Protein AF-A0A453FMW3-F1 (afdb_monomer_lite)

Secondary structure (DSSP, 8-state):
--TT-GGGTHHHHHHHHH-TT-EEEEEE-TTSSEE-S-TTSSEEEEEEHHHHHHHHHHHHHHHHHHHHGGG-------------SSSHHHHGGGGEEEEEEEEEESS-GGG-TTGGGGGG-PPPGGGTTPPPSEEEEEEESS--EEPP---SS-------SS----

Foldseek 3Di:
DACLAPVPCNLVVLCVLLDQQQWWFKWFAPVLAEAEQPPVPTDTDTDGPNLLSVLLVVLVVVVVVVVVVVPDDDDDDDDDDDDDDDDPSNVRSSRIWFWFQFLDAPVDRPRNSNVSCVVSDDDDPVCPPPDDRTDGDTDDSDNHHYDDDDDPDDDDDDDPYDDDDD

Structure (mmCIF, N/CA/C/O backbone):
data_AF-A0A453FMW3-F1
#
_entry.id   AF-A0A453FMW3-F1
#
loop_
_atom_site.group_PDB
_atom_site.id
_atom_site.type_symbol
_atom_site.label_atom_id
_atom_site.label_alt_id
_atom_site.label_comp_id
_atom_site.label_asym_id
_atom_site.label_entity_id
_atom_site.label_seq_id
_atom_site.pdbx_PDB_ins_code
_atom_site.Cartn_x
_atom_site.Cartn_y
_atom_site.Cartn_z
_atom_site.occupancy
_atom_site.B_iso_or_equiv
_atom_site.auth_seq_id
_atom_site.auth_comp_id
_atom_site.auth_asym_id
_atom_site.auth_atom_id
_atom_site.pdbx_PDB_model_num
ATOM 1 N N . SER A 1 1 ? -12.780 -2.821 -13.801 1.00 56.19 1 SER A N 1
ATOM 2 C CA . SER A 1 1 ? -11.489 -3.071 -13.143 1.00 56.19 1 SER A CA 1
ATOM 3 C C . SER A 1 1 ? -11.364 -2.178 -11.913 1.00 56.19 1 SER A C 1
ATOM 5 O O . SER A 1 1 ? -12.064 -1.168 -11.863 1.00 56.19 1 SER A O 1
ATOM 7 N N . SER A 1 2 ? -10.573 -2.566 -10.906 1.00 79.19 2 SER A N 1
ATOM 8 C CA . SER A 1 2 ? -10.284 -1.718 -9.736 1.00 79.19 2 SER A CA 1
ATOM 9 C C . SER A 1 2 ? -9.474 -0.492 -10.166 1.00 79.19 2 SER A C 1
ATOM 11 O O . SER A 1 2 ? -8.677 -0.586 -11.095 1.00 79.19 2 SER A O 1
ATOM 13 N N . ARG A 1 3 ? -9.625 0.644 -9.471 1.00 92.31 3 ARG A N 1
ATOM 14 C CA . ARG A 1 3 ? -8.786 1.839 -9.698 1.00 92.31 3 ARG A CA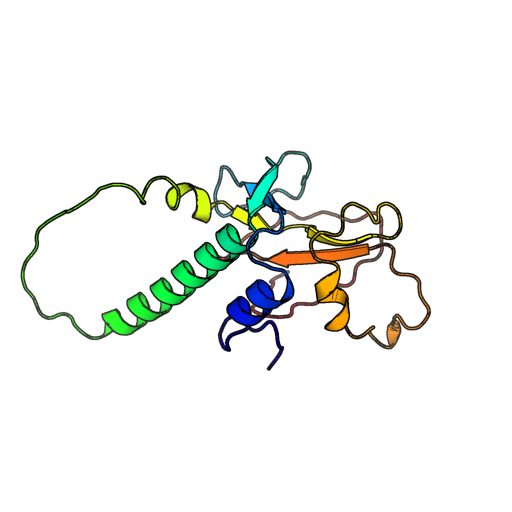 1
ATOM 15 C C . ARG A 1 3 ? -7.303 1.577 -9.436 1.00 92.31 3 ARG A C 1
ATOM 17 O O . ARG A 1 3 ? -6.462 2.316 -9.920 1.00 92.31 3 ARG A O 1
ATOM 24 N N . TRP A 1 4 ? -6.991 0.544 -8.657 1.00 95.31 4 TRP A N 1
ATOM 25 C CA . TRP A 1 4 ? -5.626 0.204 -8.255 1.00 95.31 4 TRP A CA 1
ATOM 26 C C . TRP A 1 4 ? -5.033 -0.942 -9.090 1.00 95.31 4 TRP A C 1
ATOM 28 O O . TRP A 1 4 ? -4.044 -1.543 -8.684 1.00 95.31 4 TRP A O 1
ATOM 38 N N . ASP A 1 5 ? -5.645 -1.292 -10.226 1.00 93.94 5 ASP A N 1
ATOM 39 C CA . ASP A 1 5 ? -5.158 -2.359 -11.103 1.00 93.94 5 ASP A CA 1
ATOM 40 C C . ASP A 1 5 ? -3.852 -1.954 -11.819 1.00 93.94 5 ASP A C 1
ATOM 42 O O . ASP A 1 5 ? -3.885 -1.063 -12.675 1.00 93.94 5 ASP A O 1
ATOM 46 N N . PRO A 1 6 ? -2.709 -2.610 -11.535 1.00 92.81 6 PRO A N 1
ATOM 47 C CA . PRO A 1 6 ? -1.423 -2.241 -12.119 1.00 92.81 6 PRO A CA 1
ATOM 48 C C . PRO A 1 6 ? -1.372 -2.341 -13.647 1.00 92.81 6 PRO A C 1
ATOM 50 O O . PRO A 1 6 ? -0.587 -1.625 -14.263 1.00 92.81 6 PRO A O 1
ATOM 53 N N . LEU A 1 7 ? -2.197 -3.197 -14.263 1.00 90.50 7 LEU A N 1
ATOM 54 C CA . LEU A 1 7 ? -2.227 -3.388 -15.719 1.00 90.50 7 LEU A CA 1
ATOM 55 C C . LEU A 1 7 ? -3.054 -2.321 -16.447 1.00 90.50 7 LEU A C 1
ATOM 57 O O . LEU A 1 7 ? -2.940 -2.176 -17.660 1.00 90.50 7 LEU A O 1
ATOM 61 N N . HIS A 1 8 ? -3.877 -1.566 -15.718 1.00 92.56 8 HIS A N 1
ATOM 62 C CA . HIS A 1 8 ? -4.811 -0.591 -16.281 1.00 92.56 8 HIS A CA 1
ATOM 63 C C . HIS A 1 8 ? -4.638 0.791 -15.634 1.00 92.56 8 HIS A C 1
ATOM 65 O O . HIS A 1 8 ? -5.609 1.417 -15.213 1.00 92.56 8 HIS A O 1
ATOM 71 N N . GLY A 1 9 ? -3.390 1.259 -15.534 1.00 94.44 9 GLY A N 1
ATOM 72 C CA . GLY A 1 9 ? -3.056 2.603 -15.038 1.00 94.44 9 GLY A CA 1
ATOM 73 C C . GLY A 1 9 ? -3.153 2.778 -13.518 1.00 94.44 9 GLY A C 1
ATOM 74 O O . GLY A 1 9 ? -3.001 3.887 -13.014 1.00 94.44 9 GLY A O 1
ATOM 75 N N . GLY A 1 10 ? -3.372 1.706 -12.753 1.00 96.69 10 GLY A N 1
ATOM 76 C CA . GLY A 1 10 ? -3.523 1.790 -11.300 1.00 96.69 10 GLY A CA 1
ATOM 77 C C . GLY A 1 10 ? -2.267 2.259 -10.569 1.00 96.69 10 GLY A C 1
ATOM 78 O O . GLY A 1 10 ? -2.383 2.917 -9.540 1.00 96.69 10 GLY A O 1
ATOM 79 N N . LEU A 1 11 ? -1.069 1.989 -11.105 1.00 96.56 11 LEU A N 1
ATOM 80 C CA . LEU A 1 11 ? 0.179 2.516 -10.534 1.00 96.56 11 LEU A CA 1
ATOM 81 C C . LEU A 1 11 ? 0.294 4.036 -10.698 1.00 96.56 11 LEU A C 1
ATOM 83 O O . LEU A 1 11 ? 0.782 4.706 -9.792 1.00 96.56 11 LEU A O 1
ATOM 87 N N . ASP A 1 12 ? -0.154 4.577 -11.834 1.00 97.31 12 ASP A N 1
ATOM 88 C CA . ASP A 1 12 ? -0.209 6.024 -12.064 1.00 97.31 12 ASP A CA 1
ATOM 89 C C . ASP A 1 12 ? -1.222 6.677 -11.132 1.00 97.31 12 ASP A C 1
ATOM 91 O O . ASP A 1 12 ? -0.887 7.631 -10.436 1.00 97.31 12 ASP A O 1
ATOM 95 N N . TYR A 1 13 ? -2.421 6.095 -11.047 1.00 97.88 13 TYR A N 1
ATOM 96 C CA . TYR A 1 13 ? -3.473 6.567 -10.155 1.00 97.88 13 TYR A CA 1
ATOM 97 C C . TYR A 1 13 ? -3.017 6.602 -8.690 1.00 97.88 13 TYR A C 1
ATOM 99 O O . TYR A 1 13 ? -3.197 7.611 -8.013 1.00 97.88 13 TYR A O 1
ATOM 107 N N . LEU A 1 14 ? -2.401 5.521 -8.194 1.00 97.56 14 LEU A N 1
ATOM 108 C CA . LEU A 1 14 ? -1.885 5.468 -6.824 1.00 97.56 14 LEU A CA 1
ATOM 109 C C . LEU A 1 14 ? -0.821 6.545 -6.589 1.00 97.56 14 LEU A C 1
ATOM 111 O O . LEU A 1 14 ? -0.877 7.238 -5.574 1.00 97.56 14 LEU A O 1
ATOM 115 N N . LEU A 1 15 ? 0.127 6.700 -7.518 1.00 97.69 15 LEU A N 1
ATOM 116 C CA . LEU A 1 15 ? 1.195 7.694 -7.415 1.00 97.69 15 LEU A CA 1
ATOM 117 C C . LEU A 1 15 ? 0.654 9.130 -7.416 1.00 97.69 15 LEU A C 1
ATOM 119 O O . LEU A 1 15 ? 1.098 9.939 -6.605 1.00 97.69 15 LEU A O 1
ATOM 123 N N . GLU A 1 16 ? -0.310 9.439 -8.284 1.00 97.81 16 GLU A N 1
ATOM 124 C CA . GLU A 1 16 ? -0.961 10.751 -8.352 1.00 97.81 16 GLU A CA 1
ATOM 125 C C . GLU A 1 16 ? -1.772 11.042 -7.085 1.00 97.81 16 GLU A C 1
ATOM 127 O O . GLU A 1 16 ? -1.671 12.128 -6.515 1.00 97.81 16 GLU A O 1
ATOM 132 N N . LYS A 1 17 ? -2.550 10.060 -6.614 1.00 97.50 17 LYS A N 1
ATOM 133 C CA . LYS A 1 17 ? -3.439 10.214 -5.457 1.00 97.50 17 LYS A CA 1
ATOM 134 C C . LYS A 1 17 ? -2.666 10.394 -4.151 1.00 97.50 17 LYS A C 1
ATOM 136 O O . LYS A 1 17 ? -3.088 11.186 -3.314 1.00 97.50 17 LYS A O 1
ATOM 141 N N . VAL A 1 18 ? -1.571 9.652 -3.969 1.00 97.38 18 VAL A N 1
ATOM 142 C CA . VAL A 1 18 ? -0.715 9.726 -2.771 1.00 97.38 18 VAL A CA 1
ATOM 143 C C . VAL A 1 18 ? 0.243 10.911 -2.846 1.00 97.38 18 VAL A C 1
ATOM 145 O O . VAL A 1 18 ? 0.421 11.615 -1.858 1.00 97.38 18 VAL A O 1
ATOM 148 N N . GLY A 1 19 ? 0.830 11.156 -4.013 1.00 97.94 19 GLY A N 1
ATOM 149 C CA . GLY A 1 19 ? 1.894 12.132 -4.210 1.00 97.94 19 GLY A CA 1
ATOM 150 C C . GLY A 1 19 ? 3.286 11.477 -4.226 1.00 97.94 19 GLY A C 1
ATOM 151 O O . GLY A 1 19 ? 3.549 10.537 -3.470 1.00 97.94 19 GLY A O 1
ATOM 152 N N . PRO A 1 20 ? 4.206 11.959 -5.083 1.00 96.88 20 PRO A N 1
ATOM 153 C CA . PRO A 1 20 ? 5.491 11.301 -5.330 1.00 96.88 20 PRO A CA 1
ATOM 154 C C . PRO A 1 20 ? 6.468 11.361 -4.150 1.00 96.88 20 PRO A C 1
ATOM 156 O O . PRO A 1 20 ? 7.250 10.423 -3.965 1.00 96.88 20 PRO A O 1
ATOM 159 N N . ASP A 1 21 ? 6.409 12.434 -3.362 1.00 96.94 21 ASP A N 1
ATOM 160 C CA . ASP A 1 21 ? 7.363 12.731 -2.285 1.00 96.94 21 ASP A CA 1
ATOM 161 C C . ASP A 1 21 ? 6.914 12.206 -0.915 1.00 96.94 21 ASP A C 1
ATOM 163 O O . ASP A 1 21 ? 7.634 12.348 0.074 1.00 96.94 21 ASP A O 1
ATOM 167 N N . VAL A 1 22 ? 5.727 11.594 -0.831 1.00 96.69 22 VAL A N 1
ATOM 168 C CA . VAL A 1 22 ? 5.240 11.004 0.419 1.00 96.69 22 VAL A CA 1
ATOM 169 C C . VAL A 1 22 ? 6.189 9.894 0.851 1.00 96.69 22 VAL A C 1
ATOM 171 O O . VAL A 1 22 ? 6.391 8.917 0.131 1.00 96.69 22 VAL A O 1
ATOM 174 N N . ALA A 1 23 ? 6.763 10.040 2.042 1.00 95.62 23 ALA A N 1
ATOM 175 C CA . ALA A 1 23 ? 7.626 9.028 2.623 1.00 95.62 23 ALA A CA 1
ATOM 176 C C . ALA A 1 23 ? 6.806 7.801 3.051 1.00 95.62 23 ALA A C 1
ATOM 178 O O . ALA A 1 23 ? 5.795 7.910 3.755 1.00 95.62 23 ALA A O 1
ATOM 179 N N . VAL A 1 24 ? 7.261 6.621 2.643 1.00 94.50 24 VAL A N 1
ATOM 180 C CA . VAL A 1 24 ? 6.717 5.331 3.065 1.00 94.50 24 VAL A CA 1
ATOM 181 C C . VAL A 1 24 ? 7.826 4.453 3.624 1.00 94.50 24 VAL A C 1
ATOM 183 O O . VAL A 1 24 ? 8.949 4.439 3.127 1.00 94.50 24 VAL A O 1
ATOM 186 N N . GLU A 1 25 ? 7.487 3.687 4.656 1.00 92.12 25 GLU A N 1
ATOM 187 C CA . GLU A 1 25 ? 8.389 2.707 5.251 1.00 92.12 25 GLU A CA 1
ATOM 188 C C . GLU A 1 25 ? 8.329 1.417 4.430 1.00 92.12 25 GLU A C 1
ATOM 190 O O . GLU A 1 25 ? 7.401 0.614 4.579 1.00 92.12 25 GLU A O 1
ATOM 195 N N . ALA A 1 26 ? 9.301 1.236 3.540 1.00 90.88 26 ALA A N 1
ATOM 196 C CA . ALA A 1 26 ? 9.467 0.003 2.790 1.00 90.88 26 ALA A CA 1
ATOM 197 C C . ALA A 1 26 ? 10.302 -0.998 3.590 1.00 90.88 26 ALA A C 1
ATOM 199 O O . ALA A 1 26 ? 11.201 -0.637 4.349 1.00 90.88 26 ALA A O 1
ATOM 200 N N . MET A 1 27 ? 10.002 -2.275 3.409 1.00 88.38 27 MET A N 1
ATOM 201 C CA . MET A 1 27 ? 10.747 -3.369 4.012 1.00 88.38 27 MET A CA 1
ATOM 202 C C . MET A 1 27 ? 11.823 -3.831 3.033 1.00 88.38 27 MET A C 1
ATOM 204 O O . MET A 1 27 ? 11.501 -4.133 1.882 1.00 88.38 27 MET A O 1
ATOM 208 N N . MET A 1 28 ? 13.069 -3.935 3.489 1.00 84.06 28 MET A N 1
ATOM 209 C CA . MET A 1 28 ? 14.172 -4.488 2.704 1.00 84.06 28 MET A CA 1
ATOM 210 C C . MET A 1 28 ? 14.395 -5.961 3.071 1.00 84.06 28 MET A C 1
ATOM 212 O O . MET A 1 28 ? 14.523 -6.312 4.246 1.00 84.06 28 MET A O 1
ATOM 216 N N . SER A 1 29 ? 14.403 -6.846 2.070 1.00 74.69 29 SER A N 1
ATOM 217 C CA . SER A 1 29 ? 14.696 -8.273 2.248 1.00 74.69 29 SER A CA 1
ATOM 218 C C . SER A 1 29 ? 16.118 -8.608 1.816 1.00 74.69 29 SER A C 1
ATOM 220 O O . SER A 1 29 ? 16.421 -8.625 0.628 1.00 74.69 29 SER A O 1
ATOM 222 N N . SER A 1 30 ? 16.953 -9.030 2.765 1.00 67.62 30 SER A N 1
ATOM 223 C CA . SER A 1 30 ? 18.314 -9.517 2.493 1.00 67.62 30 SER A CA 1
ATOM 224 C C . SER A 1 30 ? 18.371 -10.787 1.632 1.00 67.62 30 SER A C 1
ATOM 226 O O . SER A 1 30 ? 19.438 -11.155 1.150 1.00 67.62 30 SER A O 1
ATOM 228 N N . THR A 1 31 ? 17.237 -11.475 1.441 1.00 65.12 31 THR A N 1
ATOM 229 C CA . THR A 1 31 ? 17.139 -12.713 0.642 1.00 65.12 31 THR A CA 1
ATOM 230 C C . THR A 1 31 ? 16.261 -12.564 -0.605 1.00 65.12 31 THR A C 1
ATOM 232 O O . THR A 1 31 ? 16.014 -13.551 -1.299 1.00 65.12 31 THR A O 1
ATOM 235 N N . GLY A 1 32 ? 15.778 -11.348 -0.893 1.00 64.25 32 GLY A N 1
ATOM 236 C CA . GLY A 1 32 ? 14.989 -10.990 -2.077 1.00 64.25 32 GLY A CA 1
ATOM 237 C C . GLY A 1 32 ? 13.565 -11.554 -2.102 1.00 64.25 32 GLY A C 1
ATOM 238 O O . GLY A 1 32 ? 12.604 -10.798 -2.137 1.00 64.25 32 GLY A O 1
ATOM 239 N N . HIS A 1 33 ? 13.407 -12.879 -2.060 1.00 64.31 33 HIS A N 1
ATOM 240 C CA . HIS A 1 33 ? 12.147 -13.563 -2.399 1.00 64.31 33 HIS A CA 1
ATOM 241 C C . HIS A 1 33 ? 11.408 -14.186 -1.207 1.00 64.31 33 HIS A C 1
ATOM 243 O O . HIS A 1 33 ? 10.294 -14.706 -1.353 1.00 64.31 33 HIS A O 1
ATOM 249 N N . VAL A 1 34 ? 12.015 -14.161 -0.019 1.00 61.12 34 VAL A N 1
ATOM 250 C CA . VAL A 1 34 ? 11.430 -14.718 1.204 1.00 61.12 34 VAL A CA 1
ATOM 251 C C . VAL A 1 34 ? 11.253 -13.611 2.235 1.00 61.12 34 VAL A C 1
ATOM 253 O O . VAL A 1 34 ? 12.176 -12.864 2.549 1.00 61.12 34 VAL A O 1
ATOM 256 N N . PHE A 1 35 ? 10.034 -13.522 2.753 1.00 65.94 35 PHE A N 1
ATOM 257 C CA . PHE A 1 35 ? 9.645 -12.704 3.886 1.00 65.94 35 PHE A CA 1
ATOM 258 C C . PHE A 1 35 ? 9.438 -13.615 5.100 1.00 65.94 35 PHE A C 1
ATOM 260 O O . PHE A 1 35 ? 8.602 -14.525 5.089 1.00 65.94 35 PHE A O 1
ATOM 267 N N . TYR A 1 36 ? 10.185 -13.353 6.168 1.00 61.56 36 TYR A N 1
ATOM 268 C CA . TYR A 1 36 ? 9.966 -13.998 7.458 1.00 61.56 36 TYR A CA 1
ATOM 269 C C . TYR A 1 36 ? 8.961 -13.155 8.250 1.00 61.56 36 TYR A C 1
ATOM 271 O O . TYR A 1 36 ? 9.174 -11.974 8.464 1.00 61.56 36 TYR A O 1
ATOM 279 N N . GLY A 1 37 ? 7.856 -13.747 8.687 1.00 57.09 37 GLY A N 1
ATOM 280 C CA . GLY A 1 37 ? 6.721 -13.107 9.368 1.00 57.09 37 GLY A CA 1
ATOM 281 C C . GLY A 1 37 ? 7.064 -12.328 10.639 1.00 57.09 37 GLY A C 1
ATOM 282 O O . GLY A 1 37 ? 6.197 -11.655 11.188 1.00 57.09 37 GLY A O 1
ATOM 283 N N . ASP A 1 38 ? 8.319 -12.370 11.088 1.00 64.38 38 ASP A N 1
ATOM 284 C CA . ASP A 1 38 ? 8.848 -11.388 12.019 1.00 64.38 38 ASP A CA 1
ATOM 285 C C . ASP A 1 38 ? 9.159 -10.062 11.298 1.00 64.38 38 ASP A C 1
ATOM 287 O O . ASP A 1 38 ? 10.280 -9.774 10.876 1.00 64.38 38 ASP A O 1
ATOM 291 N N . LEU A 1 39 ? 8.143 -9.205 11.183 1.00 63.22 39 LEU A N 1
ATOM 292 C CA . LEU A 1 39 ? 8.304 -7.840 10.667 1.00 63.22 39 LEU A CA 1
ATOM 293 C C . LEU A 1 39 ? 9.286 -6.994 11.496 1.00 63.22 39 LEU A C 1
ATOM 295 O O . LEU A 1 39 ? 9.698 -5.936 11.022 1.00 63.22 39 LEU A O 1
ATOM 299 N N . ARG A 1 40 ? 9.636 -7.404 12.726 1.00 64.06 40 ARG A N 1
ATOM 300 C CA . ARG A 1 40 ? 10.566 -6.666 13.595 1.00 64.06 40 ARG A CA 1
ATOM 301 C C . ARG A 1 40 ? 12.025 -6.961 13.266 1.00 64.06 40 ARG A C 1
ATOM 303 O O . ARG A 1 40 ? 12.873 -6.138 13.588 1.00 64.06 40 ARG A O 1
ATOM 310 N N . SER A 1 41 ? 12.315 -8.093 12.624 1.00 66.25 41 SER A N 1
ATOM 311 C CA . SER A 1 41 ? 13.672 -8.447 12.194 1.00 66.25 41 SER A CA 1
ATOM 312 C C . SER A 1 41 ? 14.054 -7.840 10.842 1.00 66.25 41 SER A C 1
ATOM 314 O O . SER A 1 41 ? 15.186 -8.005 10.397 1.00 66.25 41 SER A O 1
ATOM 316 N N . HIS A 1 42 ? 13.104 -7.207 10.156 1.00 70.12 42 HIS A N 1
ATOM 317 C CA . HIS A 1 42 ? 13.315 -6.630 8.837 1.00 70.12 42 HIS A CA 1
ATOM 318 C C . HIS A 1 42 ? 13.779 -5.185 8.948 1.00 70.12 42 HIS A C 1
ATOM 320 O O . HIS A 1 42 ? 13.242 -4.401 9.734 1.00 70.12 42 HIS A O 1
ATOM 326 N N . GLU A 1 43 ? 14.742 -4.829 8.105 1.00 83.19 43 GLU A N 1
ATOM 327 C CA . GLU A 1 43 ? 15.168 -3.448 7.961 1.00 83.19 43 GLU A CA 1
ATOM 328 C C . GLU A 1 43 ? 14.056 -2.640 7.287 1.00 83.19 43 GLU A C 1
ATOM 330 O O . GLU A 1 43 ? 13.565 -2.995 6.209 1.00 83.19 43 GLU A O 1
ATOM 335 N N . ARG A 1 44 ? 13.635 -1.567 7.962 1.00 87.12 44 ARG A N 1
ATOM 336 C CA . ARG A 1 44 ? 12.708 -0.575 7.423 1.00 87.12 44 ARG A CA 1
ATOM 337 C C . ARG A 1 44 ? 13.509 0.587 6.881 1.00 87.12 44 ARG A C 1
ATOM 339 O O . ARG A 1 44 ? 14.341 1.147 7.593 1.00 87.12 44 ARG A O 1
ATOM 346 N N . VAL A 1 45 ? 13.235 0.938 5.636 1.00 89.75 45 VAL A N 1
ATOM 347 C CA . VAL A 1 45 ? 13.873 2.057 4.959 1.00 89.75 45 VAL A CA 1
ATOM 348 C C . VAL A 1 45 ? 12.784 3.025 4.531 1.00 89.75 45 VAL A C 1
ATOM 350 O O . VAL A 1 45 ? 11.844 2.654 3.823 1.00 89.75 45 VAL A O 1
ATOM 353 N N . SER A 1 46 ? 12.916 4.274 4.968 1.00 92.88 46 SER A N 1
ATOM 354 C CA . SER A 1 46 ? 12.040 5.351 4.529 1.00 92.88 46 SER A CA 1
ATOM 355 C C . SER A 1 46 ? 12.414 5.748 3.106 1.00 92.88 46 SER A C 1
ATOM 357 O O . SER A 1 46 ? 13.553 6.143 2.848 1.00 92.88 46 SER A O 1
ATOM 359 N N . ILE A 1 47 ? 11.472 5.624 2.176 1.00 93.94 47 ILE A N 1
ATOM 360 C CA . ILE A 1 47 ? 11.672 5.966 0.765 1.00 93.94 47 ILE A CA 1
ATOM 361 C C . ILE A 1 47 ? 10.523 6.840 0.258 1.00 93.94 47 ILE A C 1
ATOM 363 O O . ILE A 1 47 ? 9.395 6.700 0.738 1.00 93.94 47 ILE A O 1
ATOM 367 N N . PRO A 1 48 ? 10.756 7.705 -0.744 1.00 96.56 48 PRO A N 1
ATOM 368 C CA . PRO A 1 48 ? 9.665 8.336 -1.473 1.00 96.56 48 PRO A CA 1
ATOM 369 C C . PRO A 1 48 ? 8.760 7.279 -2.114 1.00 96.56 48 PRO A C 1
ATOM 371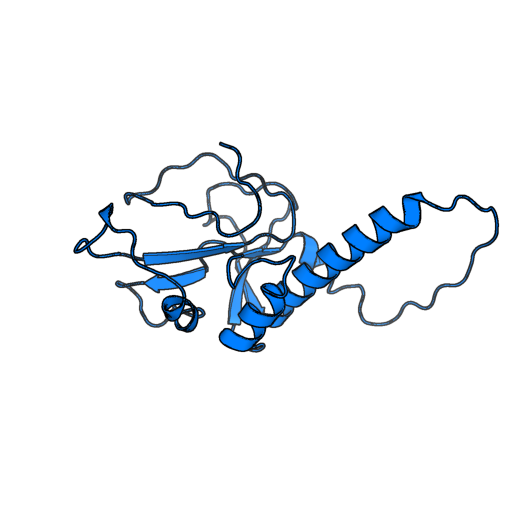 O O . PRO A 1 48 ? 9.241 6.304 -2.701 1.00 96.56 48 PRO A O 1
ATOM 374 N N . PHE A 1 49 ? 7.446 7.479 -2.047 1.00 96.44 49 PHE A N 1
ATOM 375 C CA . PHE A 1 49 ? 6.466 6.573 -2.643 1.00 96.44 49 PHE A CA 1
ATOM 376 C C . PHE A 1 49 ? 6.691 6.389 -4.151 1.00 96.44 49 PHE A C 1
ATOM 378 O O . PHE A 1 49 ? 6.563 5.278 -4.675 1.00 96.44 49 PHE A O 1
ATOM 385 N N . SER A 1 50 ? 7.119 7.455 -4.834 1.00 96.69 50 SER A N 1
ATOM 386 C CA . SER A 1 50 ? 7.531 7.422 -6.242 1.00 96.69 50 SER A CA 1
ATOM 387 C C . SER A 1 50 ? 8.622 6.394 -6.530 1.00 96.69 50 SER A C 1
ATOM 389 O O . SER A 1 50 ? 8.510 5.669 -7.517 1.00 96.69 50 SER A O 1
ATOM 391 N N . THR A 1 51 ? 9.626 6.256 -5.660 1.00 95.00 51 THR A N 1
ATOM 392 C CA . THR A 1 51 ? 10.711 5.277 -5.821 1.00 95.00 51 THR A CA 1
ATOM 393 C C . THR A 1 51 ? 10.156 3.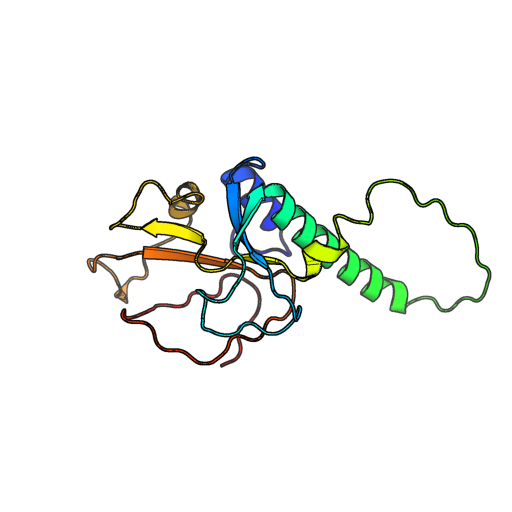857 -5.920 1.00 95.00 51 THR A C 1
ATOM 395 O O . THR A 1 51 ? 10.500 3.112 -6.841 1.00 95.00 51 THR A O 1
ATOM 398 N N . PHE A 1 52 ? 9.236 3.490 -5.023 1.00 94.62 52 PHE A N 1
ATOM 399 C CA . PHE A 1 52 ? 8.612 2.167 -5.047 1.00 94.62 52 PHE A CA 1
ATOM 400 C C . PHE A 1 52 ? 7.710 1.972 -6.275 1.00 94.62 52 PHE A C 1
ATOM 402 O O . PHE A 1 52 ? 7.764 0.929 -6.935 1.00 94.62 52 PHE A O 1
ATOM 409 N N . MET A 1 53 ? 6.907 2.982 -6.621 1.00 95.62 53 MET A N 1
ATOM 410 C CA . MET A 1 53 ? 6.003 2.926 -7.774 1.00 95.62 53 MET A CA 1
ATOM 411 C C . MET A 1 53 ? 6.761 2.818 -9.102 1.00 95.62 53 MET A C 1
ATOM 413 O O . MET A 1 53 ? 6.378 2.027 -9.965 1.00 95.62 53 MET A O 1
ATOM 417 N N . HIS A 1 54 ? 7.862 3.554 -9.263 1.00 94.19 54 HIS A N 1
ATOM 418 C CA . HIS A 1 54 ? 8.729 3.462 -10.438 1.00 94.19 54 HIS A CA 1
ATOM 419 C C . HIS A 1 54 ? 9.379 2.085 -10.552 1.00 94.19 54 HIS A C 1
ATOM 421 O O . HIS A 1 54 ? 9.363 1.508 -11.636 1.00 94.19 54 HIS A O 1
ATOM 427 N N . SER A 1 55 ? 9.856 1.511 -9.442 1.00 92.00 55 SER A N 1
ATOM 428 C CA . SER A 1 55 ? 10.363 0.132 -9.432 1.00 92.00 55 SER A CA 1
ATOM 429 C C . SER A 1 55 ? 9.307 -0.863 -9.937 1.00 92.00 55 SER A C 1
ATOM 431 O O . SER A 1 55 ? 9.591 -1.695 -10.803 1.00 92.00 55 SER A O 1
ATOM 433 N N . CYS A 1 56 ? 8.056 -0.730 -9.480 1.00 92.81 56 CYS A N 1
ATOM 434 C CA . CYS A 1 56 ? 6.946 -1.565 -9.946 1.00 92.81 56 CYS A CA 1
ATOM 435 C C . CYS A 1 56 ? 6.668 -1.407 -11.448 1.00 92.81 56 CYS A C 1
ATOM 437 O O . CYS A 1 56 ? 6.500 -2.407 -12.148 1.00 92.81 56 CYS A O 1
ATOM 439 N N . LYS A 1 57 ? 6.664 -0.170 -11.958 1.00 92.50 57 LYS A N 1
ATOM 440 C CA . LYS A 1 57 ? 6.481 0.113 -13.390 1.00 92.50 57 LYS A CA 1
ATOM 441 C C . LYS A 1 57 ? 7.603 -0.472 -14.242 1.00 92.50 57 LYS A C 1
ATOM 443 O O . LYS A 1 57 ? 7.311 -1.127 -15.238 1.00 92.50 57 LYS A O 1
ATOM 448 N N . SER A 1 58 ? 8.862 -0.285 -13.843 1.00 90.69 58 SER A N 1
ATOM 449 C CA . SER A 1 58 ? 10.020 -0.828 -14.563 1.00 90.69 58 SER A CA 1
ATOM 450 C C . SER A 1 58 ? 9.960 -2.352 -14.664 1.00 90.69 58 SER A C 1
ATOM 452 O O . SER A 1 58 ? 10.232 -2.909 -15.723 1.00 90.69 58 SER A O 1
ATOM 454 N N . TYR A 1 59 ? 9.535 -3.034 -13.596 1.00 88.69 59 TYR A N 1
ATOM 455 C CA . TYR A 1 59 ? 9.351 -4.487 -13.616 1.00 88.69 59 TYR A CA 1
ATOM 456 C C . TYR A 1 59 ? 8.240 -4.939 -14.565 1.00 88.69 59 TYR A C 1
ATOM 458 O O . TYR A 1 59 ? 8.446 -5.861 -15.352 1.00 88.69 59 TYR A O 1
ATOM 466 N N . LEU A 1 60 ? 7.081 -4.273 -14.537 1.00 88.44 60 LEU A N 1
ATOM 467 C CA . LEU A 1 60 ? 5.986 -4.574 -15.465 1.00 88.44 60 LEU A CA 1
ATOM 468 C C . LEU A 1 60 ? 6.383 -4.302 -16.924 1.00 88.44 60 LEU A C 1
ATOM 470 O O . LEU A 1 60 ? 6.072 -5.105 -17.800 1.00 88.44 60 LEU A O 1
ATOM 474 N N . GLY A 1 61 ? 7.109 -3.212 -17.186 1.00 85.81 61 GLY A N 1
ATOM 475 C CA . GLY A 1 61 ? 7.644 -2.903 -18.514 1.00 85.81 61 GLY A CA 1
ATOM 476 C C . GLY A 1 61 ? 8.640 -3.956 -19.008 1.00 85.81 61 GLY A C 1
ATOM 477 O O . GLY A 1 61 ? 8.554 -4.388 -20.155 1.00 85.81 61 GLY A O 1
ATOM 478 N N . GLY A 1 62 ? 9.532 -4.423 -18.128 1.00 83.00 62 GLY A N 1
ATOM 479 C CA . GLY A 1 62 ? 10.486 -5.494 -18.426 1.00 83.00 62 GLY A CA 1
ATOM 480 C C . GLY A 1 62 ? 9.816 -6.837 -18.729 1.00 83.00 62 GLY A C 1
ATOM 481 O O . GLY A 1 62 ? 10.230 -7.520 -19.661 1.00 83.00 62 GLY A O 1
ATOM 482 N N . LEU A 1 63 ? 8.746 -7.193 -18.007 1.00 75.44 63 LEU A N 1
ATOM 483 C CA . LEU A 1 63 ? 7.946 -8.387 -18.310 1.00 75.44 63 LEU A CA 1
ATOM 484 C C . LEU A 1 63 ? 7.334 -8.318 -19.712 1.00 75.44 63 LEU A C 1
ATOM 486 O O . LEU A 1 63 ? 7.442 -9.278 -20.467 1.00 75.44 63 LEU A O 1
ATOM 490 N N . ASN A 1 64 ? 6.752 -7.174 -20.077 1.00 70.75 64 ASN A N 1
ATOM 491 C CA . ASN A 1 64 ? 6.136 -6.995 -21.393 1.00 70.75 64 ASN A CA 1
ATOM 492 C C . ASN A 1 64 ? 7.172 -7.066 -22.530 1.00 70.75 64 ASN A C 1
ATOM 494 O O . ASN A 1 64 ? 6.900 -7.664 -23.564 1.00 70.75 64 ASN A O 1
ATOM 498 N N . ALA A 1 65 ? 8.371 -6.508 -22.334 1.00 71.25 65 ALA A N 1
ATOM 499 C CA . ALA A 1 65 ? 9.454 -6.579 -23.318 1.00 71.25 65 ALA A CA 1
ATOM 500 C C . ALA A 1 65 ? 10.052 -7.998 -23.449 1.00 71.25 65 ALA A C 1
ATOM 502 O O . ALA A 1 65 ? 10.395 -8.440 -24.549 1.00 71.25 65 ALA A O 1
ATOM 503 N N . ALA A 1 66 ? 10.157 -8.740 -22.342 1.00 64.25 66 ALA A N 1
ATOM 504 C CA . ALA A 1 66 ? 10.623 -10.126 -22.348 1.00 64.25 66 ALA A CA 1
ATOM 505 C C . ALA A 1 66 ? 9.621 -11.073 -23.037 1.00 64.25 66 ALA A C 1
ATOM 507 O O . ALA A 1 66 ? 10.033 -11.996 -23.738 1.00 64.25 66 ALA A O 1
ATOM 508 N N . ASP A 1 67 ? 8.318 -10.824 -22.886 1.00 58.09 67 ASP A N 1
ATOM 509 C CA . ASP A 1 67 ? 7.272 -11.615 -23.544 1.00 58.09 67 ASP A CA 1
ATOM 510 C C . ASP A 1 67 ? 7.237 -11.353 -25.065 1.00 58.09 67 ASP A C 1
ATOM 512 O O . ASP A 1 67 ? 7.084 -12.285 -25.859 1.00 58.09 67 ASP A O 1
ATOM 516 N N . ASP A 1 68 ? 7.493 -10.110 -25.493 1.00 57.41 68 ASP A N 1
ATOM 517 C CA . ASP A 1 68 ? 7.512 -9.713 -26.912 1.00 57.41 68 ASP A CA 1
ATOM 518 C C . ASP A 1 68 ? 8.797 -10.159 -27.648 1.00 57.41 68 ASP A C 1
ATOM 520 O O . ASP A 1 68 ? 8.767 -10.558 -28.814 1.00 57.41 68 ASP A O 1
ATOM 524 N N . SER A 1 69 ? 9.933 -10.212 -26.942 1.00 56.62 69 SER A N 1
ATOM 525 C CA . SER A 1 69 ? 11.216 -10.713 -27.478 1.00 56.62 69 SER A CA 1
ATOM 526 C C . SER A 1 69 ? 11.278 -12.237 -27.664 1.00 56.62 69 SER A C 1
ATOM 528 O O . SER A 1 69 ? 12.226 -12.759 -28.253 1.00 56.62 69 SER A O 1
ATOM 530 N N . SER A 1 70 ? 10.239 -12.975 -27.255 1.00 50.31 70 SER A N 1
ATOM 531 C CA . SER A 1 70 ? 10.097 -14.405 -27.564 1.00 50.31 70 SER A CA 1
ATOM 532 C C . SER A 1 70 ? 9.771 -14.691 -29.043 1.00 50.31 70 SER A C 1
ATOM 534 O O . SER A 1 70 ? 9.745 -15.855 -29.456 1.00 50.31 70 SER A O 1
ATOM 536 N N . LYS A 1 71 ? 9.566 -13.646 -29.862 1.00 47.00 71 LYS A N 1
ATOM 537 C CA . LYS A 1 71 ? 9.256 -13.740 -31.296 1.00 47.00 71 LYS A CA 1
ATOM 538 C C . LYS A 1 71 ? 10.296 -13.111 -32.226 1.00 47.00 71 LYS A C 1
ATOM 540 O O . LYS A 1 71 ? 9.921 -12.640 -33.287 1.00 47.00 71 LYS A O 1
ATOM 545 N N . ASP A 1 72 ? 11.587 -13.154 -31.915 1.00 44.22 72 ASP A N 1
ATOM 546 C CA . ASP A 1 72 ? 12.584 -13.103 -32.992 1.00 44.22 72 ASP A CA 1
ATOM 547 C C . ASP A 1 72 ? 13.924 -13.691 -32.544 1.00 44.22 72 ASP A C 1
ATOM 549 O O . ASP A 1 72 ? 14.654 -13.107 -31.748 1.00 44.22 72 ASP A O 1
ATOM 553 N N . LYS A 1 73 ? 14.265 -14.877 -33.056 1.00 41.22 73 LYS A N 1
ATOM 554 C CA . LYS A 1 73 ? 15.657 -15.341 -33.088 1.00 41.22 73 LYS A CA 1
ATOM 555 C C . LYS A 1 73 ? 16.169 -15.204 -34.517 1.00 41.22 73 LYS A C 1
ATOM 557 O O . LYS A 1 73 ? 16.297 -16.194 -35.235 1.00 41.22 73 LYS A O 1
ATOM 562 N N . GLY A 1 74 ? 16.484 -13.970 -34.894 1.00 33.06 74 GLY A N 1
ATOM 563 C CA . GLY A 1 74 ? 17.393 -13.632 -35.983 1.00 33.06 74 GLY A CA 1
ATOM 564 C C . GLY A 1 74 ? 18.783 -13.327 -35.419 1.00 33.06 74 GLY A C 1
ATOM 565 O O . GLY A 1 74 ? 18.932 -12.547 -34.489 1.00 33.06 74 GLY A O 1
ATOM 566 N N . ILE A 1 75 ? 19.796 -14.010 -35.940 1.00 42.41 75 ILE A N 1
ATOM 567 C CA . ILE A 1 75 ? 21.210 -13.948 -35.543 1.00 42.41 75 ILE A CA 1
ATOM 568 C C . ILE A 1 75 ? 21.822 -12.563 -35.838 1.00 42.41 75 ILE A C 1
ATOM 570 O O . ILE A 1 75 ? 21.689 -12.098 -36.966 1.00 42.41 75 ILE A O 1
ATOM 574 N N . GLY A 1 76 ? 22.600 -11.996 -34.900 1.00 31.58 76 GLY A N 1
ATOM 575 C CA . GLY A 1 76 ? 23.732 -11.112 -35.238 1.00 31.58 76 GLY A CA 1
ATOM 576 C C . GLY A 1 76 ? 23.992 -9.886 -34.345 1.00 31.58 76 GLY A C 1
ATOM 577 O O . GLY A 1 76 ? 23.315 -8.882 -34.491 1.00 31.58 76 GLY A O 1
ATOM 578 N N . GLU A 1 77 ? 25.077 -9.978 -33.559 1.00 30.56 77 GLU A N 1
ATOM 579 C CA . GLU A 1 77 ? 26.048 -8.908 -33.213 1.00 30.56 77 GLU A CA 1
ATOM 580 C C . GLU A 1 77 ? 25.771 -7.932 -32.030 1.00 30.56 77 GLU A C 1
ATOM 582 O O . GLU A 1 77 ? 25.025 -6.966 -32.122 1.00 30.56 77 GLU A O 1
ATOM 587 N N . GLU A 1 78 ? 26.495 -8.178 -30.923 1.00 32.84 78 GLU A N 1
ATOM 588 C CA . GLU A 1 78 ? 27.015 -7.204 -29.926 1.00 32.84 78 GLU A CA 1
ATOM 589 C C . GLU A 1 78 ? 28.092 -6.281 -30.560 1.00 32.84 78 GLU A C 1
ATOM 591 O O . GLU A 1 78 ? 28.623 -6.684 -31.600 1.00 32.84 78 GLU A O 1
ATOM 596 N N . PRO A 1 79 ? 28.576 -5.160 -29.951 1.00 50.47 79 PRO A N 1
ATOM 597 C CA . PRO A 1 79 ? 28.329 -4.570 -28.614 1.00 50.47 79 PRO A CA 1
ATOM 598 C C . PRO A 1 79 ? 28.018 -3.036 -28.687 1.00 50.47 79 PRO A C 1
ATOM 600 O O . PRO A 1 79 ? 27.970 -2.453 -29.766 1.00 50.47 79 PRO A O 1
ATOM 603 N N . THR A 1 80 ? 27.758 -2.272 -27.613 1.00 26.33 80 THR A N 1
ATOM 604 C CA . THR A 1 80 ? 28.770 -1.550 -26.801 1.00 26.33 80 THR A CA 1
ATOM 605 C C . THR A 1 80 ? 28.099 -0.887 -25.588 1.00 26.33 80 THR A C 1
ATOM 607 O O . THR A 1 80 ? 27.100 -0.184 -25.732 1.00 26.33 80 THR A O 1
ATOM 610 N N . CYS A 1 81 ? 28.686 -1.080 -24.403 1.00 32.88 81 CYS A N 1
ATOM 611 C CA . CYS A 1 81 ? 28.299 -0.451 -23.142 1.00 32.88 81 CYS A CA 1
ATOM 612 C C . CYS A 1 81 ? 28.429 1.079 -23.160 1.00 32.88 81 CYS A C 1
ATOM 614 O O . CYS A 1 81 ? 29.459 1.619 -23.5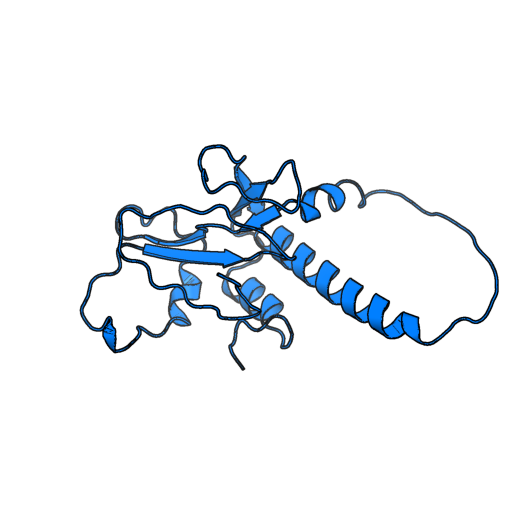63 1.00 32.88 81 CYS A O 1
ATOM 616 N N . SER A 1 82 ? 27.455 1.753 -22.552 1.00 34.09 82 SER A N 1
ATOM 617 C CA . SER A 1 82 ? 27.659 3.037 -21.880 1.00 34.09 82 SER A CA 1
ATOM 618 C C . SER A 1 82 ? 26.937 2.992 -20.534 1.00 34.09 82 SER A C 1
ATOM 620 O O . SER A 1 82 ? 25.764 3.349 -20.420 1.00 34.09 82 SER A O 1
ATOM 622 N N . GLU A 1 83 ? 27.637 2.472 -19.529 1.00 48.81 83 GLU A N 1
ATOM 623 C CA . GLU A 1 83 ? 27.309 2.693 -18.126 1.00 48.81 83 GLU A CA 1
ATOM 624 C C . GLU A 1 83 ? 27.749 4.110 -17.769 1.00 48.81 83 GLU A C 1
ATOM 626 O O . GLU A 1 83 ? 28.902 4.452 -17.999 1.00 48.81 83 GLU A O 1
ATOM 631 N N . GLU A 1 84 ? 26.852 4.916 -17.201 1.00 37.28 84 GLU A N 1
ATOM 632 C CA . GLU A 1 84 ? 27.170 5.676 -15.991 1.00 37.28 84 GLU A CA 1
ATOM 633 C C . GLU A 1 84 ? 25.907 6.310 -15.378 1.00 37.28 84 GLU A C 1
ATOM 635 O O . GLU A 1 84 ? 25.097 6.947 -16.048 1.00 37.28 84 GLU A O 1
ATOM 640 N N . MET A 1 85 ? 25.797 6.130 -14.054 1.00 29.95 85 MET A N 1
ATOM 641 C CA . MET A 1 85 ? 25.034 6.912 -13.065 1.00 29.95 85 MET A CA 1
ATOM 642 C C . MET A 1 85 ? 23.623 6.511 -12.585 1.00 29.95 85 MET A C 1
ATOM 644 O O . MET A 1 85 ? 23.141 7.156 -11.654 1.00 29.95 85 MET A O 1
ATOM 648 N N . CYS A 1 86 ? 22.988 5.424 -13.046 1.00 37.50 86 CYS A N 1
ATOM 649 C CA . CYS A 1 86 ? 21.676 5.004 -12.488 1.00 37.50 86 CYS A CA 1
ATOM 650 C C . CYS A 1 86 ? 21.532 3.523 -12.090 1.00 37.50 86 CYS A C 1
ATOM 652 O O . CYS A 1 86 ? 20.449 3.111 -11.686 1.00 37.50 86 CYS A O 1
ATOM 654 N N . SER A 1 87 ? 22.583 2.709 -12.170 1.00 36.56 87 SER A N 1
ATOM 655 C CA . SER A 1 87 ? 22.484 1.256 -11.954 1.00 36.56 87 SER A CA 1
ATOM 656 C C . SER A 1 87 ? 22.496 0.838 -10.476 1.00 36.56 87 SER A C 1
ATOM 658 O O . SER A 1 87 ? 21.782 -0.085 -10.094 1.00 36.56 87 SER A O 1
ATOM 660 N N . ALA A 1 88 ? 23.220 1.550 -9.607 1.00 33.56 88 ALA A N 1
ATOM 661 C CA . ALA A 1 88 ? 23.385 1.143 -8.205 1.00 33.56 88 ALA A CA 1
ATOM 662 C C . ALA A 1 88 ? 22.110 1.274 -7.338 1.00 33.56 88 ALA A C 1
ATOM 664 O O . ALA A 1 88 ? 21.992 0.595 -6.321 1.00 33.56 88 ALA A O 1
ATOM 665 N N . SER A 1 89 ? 21.141 2.120 -7.716 1.00 47.31 89 SER A N 1
ATOM 666 C CA . SER A 1 89 ? 19.877 2.288 -6.971 1.00 47.31 89 SER A CA 1
ATOM 667 C C . SER A 1 89 ? 18.790 1.276 -7.365 1.00 47.31 89 SER A C 1
ATOM 669 O O . SER A 1 89 ? 17.856 1.032 -6.596 1.00 47.31 89 SER A O 1
ATOM 671 N N . LEU A 1 90 ? 18.911 0.659 -8.545 1.00 46.56 90 LEU A N 1
ATOM 672 C CA . LEU A 1 90 ? 17.964 -0.333 -9.060 1.00 46.56 90 LEU A CA 1
ATOM 673 C C . LEU A 1 90 ? 18.200 -1.732 -8.472 1.00 46.56 90 LEU A C 1
ATOM 675 O O . LEU A 1 90 ? 17.229 -2.438 -8.217 1.00 46.56 90 LEU A O 1
ATOM 679 N N . GLU A 1 91 ? 19.449 -2.092 -8.167 1.00 47.25 91 GLU A N 1
ATOM 680 C CA . GLU A 1 91 ? 19.822 -3.391 -7.576 1.00 47.25 91 GLU A CA 1
ATOM 681 C C . GLU A 1 91 ? 19.108 -3.653 -6.231 1.00 47.25 91 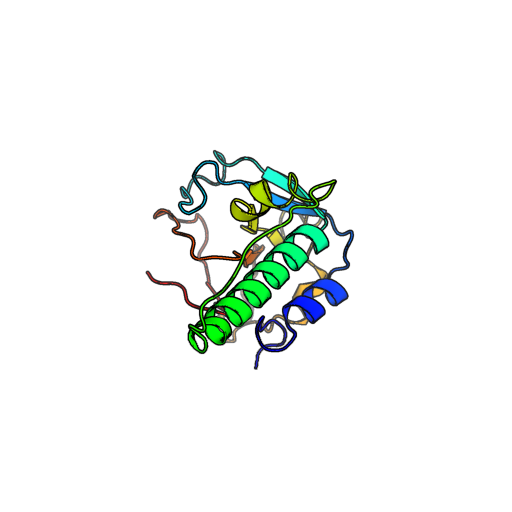GLU A C 1
ATOM 683 O O . GLU A 1 91 ? 18.514 -4.710 -6.022 1.00 47.25 91 GLU A O 1
ATOM 688 N N . ASN A 1 92 ? 19.048 -2.656 -5.338 1.00 54.81 92 ASN A N 1
ATOM 689 C CA . ASN A 1 92 ? 18.330 -2.789 -4.060 1.00 54.81 92 ASN A CA 1
ATOM 690 C C . ASN A 1 92 ? 16.803 -2.711 -4.208 1.00 54.81 92 ASN A C 1
ATOM 692 O O . ASN A 1 92 ? 16.068 -3.114 -3.305 1.00 54.81 92 ASN A O 1
ATOM 696 N N . SER A 1 93 ? 16.300 -2.216 -5.340 1.00 60.03 93 SER A N 1
ATOM 697 C CA . SER A 1 93 ? 14.859 -2.074 -5.567 1.00 60.03 93 SER A CA 1
ATOM 698 C C . SER A 1 93 ? 14.158 -3.421 -5.770 1.00 60.03 93 SER A C 1
ATOM 700 O O . SER A 1 93 ? 12.939 -3.506 -5.607 1.00 60.03 93 SER A O 1
ATOM 702 N N . GLU A 1 94 ? 14.908 -4.482 -6.081 1.00 64.12 94 GLU A N 1
ATOM 703 C CA . GLU A 1 94 ? 14.389 -5.851 -6.162 1.00 64.12 94 GLU A CA 1
ATOM 704 C C . GLU A 1 94 ? 13.998 -6.424 -4.796 1.00 64.12 94 GLU A C 1
ATOM 706 O O . GLU A 1 94 ? 13.150 -7.312 -4.715 1.00 64.12 94 GLU A O 1
ATOM 711 N N . GLN A 1 95 ? 14.601 -5.897 -3.731 1.00 76.00 95 GLN A N 1
ATOM 712 C CA . GLN A 1 95 ? 14.479 -6.399 -2.365 1.00 76.00 95 GLN A CA 1
ATOM 713 C C . GLN A 1 95 ? 13.425 -5.649 -1.544 1.00 76.00 95 GLN A C 1
ATOM 715 O O . GLN A 1 95 ? 13.173 -6.010 -0.392 1.00 76.00 95 GLN A O 1
ATOM 720 N N . LEU A 1 96 ? 12.817 -4.608 -2.121 1.00 86.62 96 LEU A N 1
ATOM 721 C CA . LEU A 1 96 ? 11.844 -3.764 -1.444 1.00 86.62 96 LEU A CA 1
ATOM 722 C C . LEU A 1 96 ? 10.418 -4.273 -1.648 1.00 86.62 96 LEU A C 1
ATOM 724 O O . LEU A 1 96 ? 9.985 -4.601 -2.754 1.00 86.62 96 LEU A O 1
ATOM 728 N N . TYR A 1 97 ? 9.647 -4.259 -0.570 1.00 89.62 97 TYR A N 1
ATOM 729 C CA . TYR A 1 97 ? 8.200 -4.434 -0.607 1.00 89.62 97 TYR A CA 1
ATOM 730 C C . TYR A 1 97 ? 7.542 -3.541 0.441 1.00 89.62 97 TYR A C 1
ATOM 732 O O . TYR A 1 97 ? 8.147 -3.161 1.444 1.00 89.62 97 TYR A O 1
ATOM 740 N N . LEU A 1 98 ? 6.280 -3.204 0.215 1.00 92.38 98 LEU A N 1
ATOM 741 C CA . LEU A 1 98 ? 5.467 -2.484 1.181 1.00 92.38 98 LEU A CA 1
ATOM 742 C C . LEU A 1 98 ? 4.690 -3.498 2.016 1.00 92.38 98 LEU A C 1
ATOM 744 O O . LEU A 1 98 ? 3.930 -4.309 1.479 1.00 92.38 98 LEU A O 1
ATOM 748 N N . ALA A 1 99 ? 4.859 -3.436 3.333 1.00 90.00 99 ALA A N 1
ATOM 749 C CA . ALA A 1 99 ? 4.067 -4.211 4.275 1.00 90.00 99 ALA A CA 1
ATOM 750 C C . ALA A 1 99 ? 3.658 -3.352 5.462 1.00 90.00 99 ALA A C 1
ATOM 752 O O . ALA A 1 99 ? 4.473 -2.644 6.052 1.00 90.00 99 ALA A O 1
ATOM 753 N N . GLN A 1 100 ? 2.380 -3.454 5.824 1.00 89.44 100 GLN A N 1
ATOM 754 C CA . GLN A 1 100 ? 1.787 -2.674 6.907 1.00 89.44 100 GLN A CA 1
ATOM 755 C C . GLN A 1 100 ? 1.968 -1.154 6.755 1.00 89.44 100 GLN A C 1
ATOM 757 O O . GLN A 1 100 ? 2.148 -0.447 7.745 1.00 89.44 100 GLN A O 1
ATOM 762 N N . VAL A 1 101 ? 1.917 -0.635 5.524 1.00 93.44 101 VAL A N 1
ATOM 763 C CA . VAL A 1 101 ? 1.922 0.819 5.316 1.00 93.44 101 VAL A CA 1
ATOM 764 C C . VAL A 1 101 ? 0.522 1.346 5.626 1.00 93.44 101 VAL A C 1
ATOM 766 O O . VAL A 1 101 ? -0.461 0.889 5.045 1.00 93.44 101 VAL A O 1
ATOM 769 N N . SER A 1 102 ? 0.408 2.252 6.594 1.00 94.62 102 SER A N 1
ATOM 770 C CA . SER A 1 102 ? -0.883 2.607 7.188 1.00 94.62 102 SER A CA 1
ATOM 771 C C . SER A 1 102 ? -1.711 3.531 6.288 1.00 94.62 102 SER A C 1
ATOM 773 O O . SER A 1 102 ? -1.271 4.623 5.929 1.00 94.62 102 SER A O 1
ATOM 775 N N . ILE A 1 103 ? -2.942 3.109 5.986 1.00 96.19 103 ILE A N 1
ATOM 776 C CA . ILE A 1 103 ? -4.013 3.953 5.426 1.00 96.19 103 ILE A CA 1
ATOM 777 C C . ILE A 1 103 ? -4.884 4.496 6.566 1.00 96.19 103 ILE A C 1
ATOM 779 O O . ILE A 1 103 ? -5.322 5.640 6.545 1.00 96.19 103 ILE A O 1
ATOM 783 N N . LEU A 1 104 ? -5.140 3.675 7.585 1.00 94.38 104 LEU A N 1
ATOM 784 C CA . LEU A 1 104 ? -5.870 4.062 8.786 1.00 94.38 104 LEU A CA 1
ATOM 785 C C . LEU A 1 104 ? -5.229 3.386 9.991 1.00 94.38 104 LEU A C 1
ATOM 787 O O . LEU A 1 104 ? -5.001 2.179 9.969 1.00 94.38 104 LEU A O 1
ATOM 791 N N . ASN A 1 105 ? -5.037 4.135 11.069 1.00 93.12 105 ASN A N 1
ATOM 792 C CA . ASN A 1 105 ? -4.669 3.590 12.366 1.00 93.12 105 ASN A CA 1
ATOM 793 C C . ASN A 1 105 ? -5.341 4.423 13.464 1.00 93.12 105 ASN A C 1
ATOM 795 O O . ASN A 1 105 ? -5.109 5.628 13.573 1.00 93.12 105 ASN A O 1
ATOM 799 N N . THR A 1 106 ? -6.215 3.796 14.254 1.00 90.38 106 THR A N 1
ATOM 800 C CA . THR A 1 106 ? -6.969 4.502 15.301 1.00 90.38 106 THR A CA 1
ATOM 801 C C . THR A 1 106 ? -6.130 4.838 16.526 1.00 90.38 106 THR A C 1
ATOM 803 O O . THR A 1 106 ? -6.469 5.778 17.240 1.00 90.38 106 THR A O 1
ATOM 806 N N . GLU A 1 107 ? -5.052 4.093 16.768 1.00 86.88 107 GLU A N 1
ATOM 807 C CA . GLU A 1 107 ? -4.141 4.299 17.898 1.00 86.88 107 GLU A CA 1
ATOM 808 C C . GLU A 1 107 ? -3.059 5.335 17.575 1.00 86.88 107 GLU A C 1
ATOM 810 O O . GLU A 1 107 ? -2.609 6.058 18.459 1.00 86.88 107 GLU A O 1
ATOM 815 N N . ASN A 1 108 ? -2.657 5.438 16.304 1.00 83.44 108 ASN A N 1
ATOM 816 C CA . ASN A 1 108 ? -1.604 6.342 15.858 1.00 83.44 108 ASN A CA 1
ATOM 817 C C . ASN A 1 108 ? -1.931 6.976 14.498 1.00 83.44 108 ASN A C 1
ATOM 819 O O . ASN A 1 108 ? -1.497 6.506 13.444 1.00 83.44 108 ASN A O 1
ATOM 823 N N . LYS A 1 109 ? -2.694 8.073 14.534 1.00 77.56 109 LYS A N 1
ATOM 824 C CA . LYS A 1 109 ? -3.130 8.794 13.329 1.00 77.56 109 LYS A CA 1
ATOM 825 C C . LYS A 1 109 ? -1.980 9.473 12.581 1.00 77.56 109 LYS A C 1
ATOM 827 O O . LYS A 1 109 ? -2.023 9.547 11.361 1.00 77.56 109 LYS A O 1
ATOM 832 N N . GLU A 1 110 ? -0.933 9.897 13.287 1.00 74.75 110 GLU A N 1
ATOM 833 C CA . GLU A 1 110 ? 0.203 10.637 12.712 1.00 74.75 110 GLU A CA 1
ATOM 834 C C . GLU A 1 110 ? 1.062 9.798 11.748 1.00 74.75 110 GLU A C 1
ATOM 836 O O . GLU A 1 110 ? 1.880 10.345 11.015 1.00 74.75 110 GLU A O 1
ATOM 841 N N . ARG A 1 111 ? 0.877 8.470 11.711 1.00 75.62 111 ARG A N 1
ATOM 842 C CA . ARG A 1 111 ? 1.647 7.547 10.856 1.00 75.62 111 ARG A CA 1
ATOM 843 C C . ARG A 1 111 ? 0.911 7.057 9.604 1.00 75.62 111 ARG A C 1
ATOM 845 O O . ARG A 1 111 ? 1.360 6.099 8.978 1.00 75.62 111 ARG A O 1
ATOM 852 N N . CYS A 1 112 ? -0.215 7.663 9.229 1.00 89.31 112 CYS A N 1
ATOM 853 C CA . CYS A 1 112 ? -1.005 7.224 8.071 1.00 89.31 112 CYS A CA 1
ATOM 854 C C . CYS A 1 112 ? -0.556 7.908 6.771 1.00 89.31 112 CYS A C 1
ATOM 856 O O . CYS A 1 112 ? -1.285 8.726 6.216 1.00 89.31 112 CYS A O 1
ATOM 858 N N . SER A 1 113 ? 0.632 7.565 6.260 1.00 91.94 113 SER A N 1
ATOM 859 C CA . SER A 1 113 ? 1.167 8.159 5.021 1.00 91.94 113 SER A CA 1
ATOM 860 C C . SER A 1 113 ? 0.272 7.942 3.794 1.00 91.94 113 SER A C 1
ATOM 862 O O . SER A 1 113 ? 0.360 8.698 2.833 1.00 91.94 113 SER A O 1
ATOM 864 N N . LEU A 1 114 ? -0.625 6.951 3.832 1.00 96.00 114 LEU A N 1
ATOM 865 C CA . LEU A 1 114 ? -1.545 6.630 2.742 1.00 96.00 114 LEU A CA 1
ATOM 866 C C . LEU A 1 114 ? -3.014 6.951 3.070 1.00 96.00 114 LEU A C 1
ATOM 868 O O . LEU A 1 114 ? -3.910 6.374 2.456 1.00 96.00 114 LEU A O 1
ATOM 872 N N . GLU A 1 115 ? -3.294 7.847 4.024 1.00 95.88 115 GLU A N 1
ATOM 873 C CA . GLU A 1 115 ? -4.669 8.162 4.460 1.00 95.88 115 GLU A CA 1
ATOM 874 C C . GLU A 1 115 ? -5.598 8.573 3.309 1.00 95.88 115 GLU A C 1
ATOM 876 O O . GLU A 1 115 ? -6.764 8.181 3.283 1.00 95.88 115 GLU A O 1
ATOM 881 N N . VAL A 1 116 ? -5.069 9.279 2.309 1.00 95.94 116 VAL A N 1
ATOM 882 C CA . VAL A 1 116 ? -5.814 9.714 1.116 1.00 95.94 116 VAL A CA 1
ATOM 883 C C . VAL A 1 116 ? -6.436 8.554 0.322 1.00 95.94 116 VAL A C 1
ATOM 885 O O . VAL A 1 116 ? -7.460 8.726 -0.338 1.00 95.94 116 VAL A O 1
ATOM 888 N N . LEU A 1 117 ? -5.874 7.343 0.424 1.00 96.50 117 LEU A N 1
ATOM 889 C CA . LEU A 1 117 ? -6.405 6.139 -0.226 1.00 96.50 117 LEU A CA 1
ATOM 890 C C . LEU A 1 117 ? -7.660 5.589 0.461 1.00 96.50 117 LEU A C 1
ATOM 892 O O . LEU A 1 117 ? -8.363 4.760 -0.117 1.00 96.50 117 LEU A O 1
ATOM 896 N N . LYS A 1 118 ? -7.981 6.050 1.674 1.00 94.50 118 LYS A N 1
ATOM 897 C CA . LYS A 1 118 ? -9.200 5.652 2.389 1.00 94.50 118 LYS A CA 1
ATOM 898 C C . LYS A 1 118 ? -10.465 5.971 1.591 1.00 94.50 118 LYS A C 1
ATOM 900 O O . LYS A 1 118 ? -11.443 5.240 1.704 1.00 94.50 118 LYS A O 1
ATOM 905 N N . GLU A 1 119 ? -10.436 7.017 0.765 1.00 94.50 119 GLU A N 1
ATOM 906 C CA . GLU A 1 119 ? -11.553 7.430 -0.097 1.00 94.50 119 GLU A CA 1
ATOM 907 C C . GLU A 1 119 ? -11.954 6.369 -1.133 1.00 94.50 119 GLU A C 1
ATOM 909 O O . GLU A 1 119 ? -13.102 6.345 -1.576 1.00 94.50 119 GLU A O 1
ATOM 914 N N . ASP A 1 120 ? -11.036 5.473 -1.502 1.00 95.38 120 ASP A N 1
ATOM 915 C CA . ASP A 1 120 ? -11.309 4.390 -2.451 1.00 95.38 120 ASP A CA 1
ATOM 916 C C . ASP A 1 120 ? -11.857 3.123 -1.782 1.00 95.38 120 ASP A C 1
ATOM 918 O O . ASP A 1 120 ? -12.339 2.214 -2.465 1.00 95.38 120 ASP A O 1
ATOM 922 N N . ILE A 1 121 ? -11.790 3.035 -0.451 1.00 92.38 121 ILE A N 1
ATOM 923 C CA . ILE A 1 121 ? -12.137 1.822 0.287 1.00 92.38 121 ILE A CA 1
ATOM 924 C C . ILE A 1 121 ? -13.601 1.877 0.709 1.00 92.38 121 ILE A C 1
ATOM 926 O O . ILE A 1 121 ? -14.002 2.651 1.577 1.00 92.38 121 ILE A O 1
ATOM 930 N N . GLN A 1 122 ? -14.398 0.984 0.130 1.00 90.50 122 GLN A N 1
ATOM 931 C CA . GLN A 1 122 ? -15.768 0.750 0.572 1.00 90.50 122 GLN A CA 1
ATOM 932 C C . GLN A 1 122 ? -15.782 -0.260 1.719 1.00 90.50 122 GLN A C 1
ATOM 934 O O . GLN A 1 122 ? -15.228 -1.354 1.606 1.00 90.50 122 GLN A O 1
ATOM 939 N N . GLU A 1 123 ? -16.441 0.100 2.820 1.00 88.75 123 GLU A N 1
ATOM 940 C CA . GLU A 1 123 ? -16.603 -0.785 3.972 1.00 88.75 123 GLU A CA 1
ATOM 941 C C . GLU A 1 123 ? -17.410 -2.039 3.586 1.00 88.75 123 GLU A C 1
ATOM 943 O O . GLU A 1 123 ? -18.551 -1.921 3.121 1.00 88.75 123 GLU A O 1
ATOM 948 N N . PRO A 1 124 ? -16.865 -3.255 3.787 1.00 87.75 124 PRO A N 1
ATOM 949 C CA . PRO A 1 124 ? -17.597 -4.480 3.499 1.00 87.75 124 PRO A CA 1
ATOM 950 C C . PRO A 1 124 ? -18.840 -4.607 4.383 1.00 87.75 124 PRO A C 1
ATOM 952 O O . PRO A 1 124 ? -18.777 -4.426 5.596 1.00 87.75 124 PRO A O 1
ATOM 955 N N . ILE A 1 125 ? -19.971 -4.999 3.793 1.00 91.31 125 ILE A N 1
ATOM 956 C CA . ILE A 1 125 ? -21.282 -5.009 4.470 1.00 91.31 125 ILE A CA 1
ATOM 957 C C . ILE A 1 125 ? -21.277 -5.841 5.765 1.00 91.31 125 ILE A C 1
ATOM 959 O O . ILE A 1 125 ? -21.920 -5.466 6.740 1.00 91.31 125 ILE A O 1
ATOM 963 N N . PHE A 1 126 ? -20.537 -6.951 5.811 1.00 90.62 126 PHE A N 1
ATOM 964 C CA . PHE A 1 126 ? -20.457 -7.811 7.001 1.00 90.62 126 PHE A CA 1
ATOM 965 C C . PHE A 1 126 ? -19.624 -7.211 8.149 1.00 90.62 126 PHE A C 1
ATOM 967 O O . PHE A 1 126 ? -19.681 -7.706 9.275 1.00 90.62 126 PHE A O 1
ATOM 974 N N . LEU A 1 127 ? -18.862 -6.151 7.874 1.00 89.69 127 LEU A N 1
ATOM 975 C CA . LEU A 1 127 ? -18.126 -5.371 8.868 1.00 89.69 127 LEU A CA 1
ATOM 976 C C . LEU A 1 127 ? -18.899 -4.131 9.319 1.00 89.69 127 LEU A C 1
ATOM 978 O O . LEU A 1 127 ? -18.462 -3.485 10.265 1.00 89.69 127 LEU A O 1
ATOM 982 N N . LYS A 1 128 ? -20.063 -3.852 8.712 1.00 89.19 128 LYS A N 1
ATOM 983 C CA . LYS A 1 128 ? -20.846 -2.641 8.957 1.00 89.19 128 LYS A CA 1
ATOM 984 C C . LYS A 1 128 ? -21.059 -2.383 10.447 1.00 89.19 128 LYS A C 1
ATOM 986 O O . LYS A 1 128 ? -21.681 -3.184 11.146 1.00 89.19 128 LYS A O 1
ATOM 991 N N . GLY A 1 129 ? -20.576 -1.232 10.909 1.00 84.44 129 GLY A N 1
ATOM 992 C CA . GLY A 1 129 ? -20.736 -0.781 12.295 1.00 84.44 129 GLY A CA 1
ATOM 993 C C . GLY A 1 129 ? -19.756 -1.413 13.286 1.00 84.44 129 GLY A C 1
ATOM 994 O O . GLY A 1 129 ? -19.873 -1.171 14.488 1.00 84.44 129 GLY A O 1
ATOM 995 N N . ARG A 1 130 ? -18.783 -2.200 12.813 1.00 87.56 130 ARG A N 1
ATOM 996 C CA . ARG A 1 130 ? -17.652 -2.656 13.625 1.00 87.56 130 ARG A CA 1
ATOM 997 C C . ARG A 1 130 ? -16.490 -1.671 13.463 1.00 87.56 130 ARG A C 1
ATOM 999 O O . ARG A 1 130 ? -16.163 -1.308 12.338 1.00 87.56 130 ARG A O 1
ATOM 1006 N N . PRO A 1 131 ? -15.839 -1.241 14.554 1.00 86.19 131 PRO A N 1
ATOM 1007 C CA . PRO A 1 131 ? -14.705 -0.335 14.448 1.00 86.19 131 PRO A CA 1
ATOM 1008 C C . PRO A 1 131 ? -13.499 -1.047 13.821 1.00 86.19 131 PRO A C 1
ATOM 1010 O O . PRO A 1 131 ? -13.130 -2.145 14.242 1.00 86.19 131 PRO A O 1
ATOM 1013 N N . PHE A 1 132 ? -12.855 -0.401 12.848 1.00 90.50 132 PHE A N 1
ATOM 1014 C CA . PHE A 1 132 ? -11.538 -0.811 12.360 1.00 90.50 132 PHE A CA 1
ATOM 1015 C C . PHE A 1 132 ? -10.452 -0.269 13.281 1.00 90.50 132 PHE A C 1
ATOM 1017 O O . PHE A 1 132 ? -10.396 0.938 13.497 1.00 90.50 132 PHE A O 1
ATOM 1024 N N . SER A 1 133 ? -9.568 -1.137 13.779 1.00 92.12 133 SER A N 1
ATOM 1025 C CA . SER A 1 133 ? -8.347 -0.700 14.470 1.00 92.12 133 SER A CA 1
ATOM 1026 C C . SER A 1 133 ? -7.328 -0.129 13.482 1.00 92.12 133 SER A C 1
ATOM 1028 O O . SER A 1 133 ? -6.691 0.894 13.736 1.00 92.12 133 SER A O 1
ATOM 1030 N N . SER A 1 134 ? -7.192 -0.772 12.319 1.00 93.50 134 SER A N 1
ATOM 1031 C CA . SER A 1 134 ? -6.305 -0.317 11.254 1.00 93.50 134 SER A CA 1
ATOM 1032 C C . SER A 1 134 ? -6.746 -0.785 9.866 1.00 93.50 134 SER A C 1
ATOM 1034 O O . SER A 1 134 ? -7.480 -1.763 9.725 1.00 93.50 134 SER A O 1
ATOM 1036 N N . ILE A 1 135 ? -6.274 -0.075 8.842 1.00 94.94 135 ILE A N 1
ATOM 1037 C CA . ILE A 1 135 ? -6.302 -0.472 7.433 1.00 94.94 135 ILE A CA 1
ATOM 1038 C C . ILE A 1 135 ? -4.878 -0.315 6.912 1.00 94.94 135 ILE A C 1
ATOM 1040 O O . ILE A 1 135 ? -4.294 0.766 7.004 1.00 94.94 135 ILE A O 1
ATOM 1044 N N . ASN A 1 136 ? -4.329 -1.393 6.362 1.00 94.75 136 ASN A N 1
ATOM 1045 C CA . ASN A 1 136 ? -2.928 -1.476 5.980 1.00 94.75 136 ASN A CA 1
ATOM 1046 C C . ASN A 1 136 ? -2.780 -1.842 4.505 1.00 94.75 136 ASN A C 1
ATOM 1048 O O . ASN A 1 136 ? -3.436 -2.763 4.017 1.00 94.75 136 ASN A O 1
ATOM 1052 N N . PHE A 1 137 ? -1.870 -1.158 3.826 1.00 95.38 137 PHE A N 1
ATOM 1053 C CA . PHE A 1 137 ? -1.490 -1.412 2.449 1.00 95.38 137 PHE A CA 1
ATOM 1054 C C . PHE A 1 137 ? -0.318 -2.393 2.387 1.00 95.38 137 PHE A C 1
ATOM 1056 O O . PHE A 1 137 ? 0.656 -2.290 3.143 1.00 95.38 137 PHE A O 1
ATOM 1063 N N . TRP A 1 138 ? -0.438 -3.354 1.478 1.00 94.06 138 TRP A N 1
ATOM 1064 C CA . TRP A 1 138 ? 0.580 -4.352 1.182 1.00 94.06 138 TRP A CA 1
ATOM 1065 C C . TRP A 1 138 ? 0.777 -4.405 -0.320 1.00 94.06 138 TRP A C 1
ATOM 1067 O O . TRP A 1 138 ? -0.195 -4.511 -1.068 1.00 94.06 138 TRP A O 1
ATOM 1077 N N . MET A 1 139 ? 2.028 -4.364 -0.756 1.00 93.75 139 MET A N 1
ATOM 1078 C CA . MET A 1 139 ? 2.358 -4.449 -2.167 1.00 93.75 139 MET A CA 1
ATOM 1079 C C . MET A 1 139 ? 3.761 -4.999 -2.342 1.00 93.75 139 MET A C 1
ATOM 1081 O O . MET A 1 139 ? 4.696 -4.597 -1.655 1.00 93.75 139 MET A O 1
ATOM 1085 N N . SER A 1 140 ? 3.913 -5.902 -3.300 1.00 90.31 140 SER A N 1
ATOM 1086 C CA . SER A 1 140 ? 5.218 -6.303 -3.795 1.00 90.31 140 SER A CA 1
ATOM 1087 C C . SER A 1 140 ? 5.229 -6.201 -5.307 1.00 90.31 140 SER A C 1
ATOM 1089 O O . SER A 1 140 ? 4.212 -6.426 -5.964 1.00 90.31 140 SER A O 1
ATOM 1091 N N . ARG A 1 141 ? 6.398 -5.857 -5.837 1.00 86.94 141 ARG A N 1
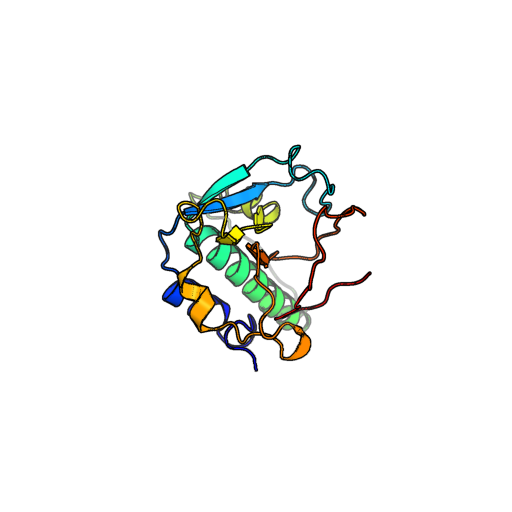ATOM 1092 C CA . ARG A 1 141 ? 6.685 -5.831 -7.266 1.00 86.94 141 ARG A CA 1
ATOM 1093 C C . ARG A 1 141 ? 6.686 -7.231 -7.878 1.00 86.94 141 ARG A C 1
ATOM 1095 O O . ARG A 1 141 ? 6.291 -7.388 -9.025 1.00 86.94 141 ARG A O 1
ATOM 1102 N N . ALA A 1 142 ? 7.127 -8.233 -7.120 1.00 81.81 142 ALA A N 1
ATOM 1103 C CA . ALA A 1 142 ? 7.333 -9.595 -7.595 1.00 81.81 142 ALA A CA 1
ATOM 1104 C C . ALA A 1 142 ? 6.696 -10.623 -6.649 1.00 81.81 142 ALA A C 1
ATOM 1106 O O . ALA A 1 142 ? 6.106 -10.293 -5.618 1.00 81.81 142 ALA A O 1
ATOM 1107 N N . HIS A 1 143 ? 6.809 -11.901 -7.004 1.00 81.31 143 HIS A N 1
ATOM 1108 C CA . HIS A 1 143 ? 6.370 -12.981 -6.130 1.00 81.31 143 HIS A CA 1
ATOM 1109 C C . HIS A 1 143 ? 7.171 -12.965 -4.825 1.00 81.31 143 HIS A C 1
ATOM 1111 O O . HIS A 1 143 ? 8.395 -13.081 -4.833 1.00 81.31 143 HIS A O 1
ATOM 1117 N N . MET A 1 144 ? 6.452 -12.872 -3.708 1.00 78.69 144 MET A N 1
ATOM 1118 C CA . MET A 1 144 ? 7.012 -12.898 -2.361 1.00 78.69 144 MET A CA 1
ATOM 1119 C C . MET A 1 144 ? 6.372 -14.013 -1.557 1.00 78.69 144 MET A C 1
ATOM 1121 O O . MET A 1 144 ? 5.161 -14.241 -1.634 1.00 78.69 144 MET A O 1
ATOM 1125 N N . ARG A 1 145 ? 7.180 -14.685 -0.741 1.00 78.69 145 ARG A N 1
ATOM 1126 C CA . ARG A 1 145 ? 6.695 -15.726 0.164 1.00 78.69 145 ARG A CA 1
ATOM 1127 C C . ARG A 1 145 ? 6.682 -15.207 1.591 1.00 78.69 145 ARG A C 1
ATOM 1129 O O . ARG A 1 145 ? 7.742 -14.919 2.122 1.00 78.69 145 ARG A O 1
ATOM 1136 N N . SER A 1 146 ? 5.512 -15.117 2.219 1.00 76.69 146 SER A N 1
ATOM 1137 C CA . SER A 1 146 ? 5.405 -14.797 3.646 1.00 76.69 146 SER A CA 1
ATOM 1138 C C . SER A 1 146 ? 5.505 -16.045 4.509 1.00 76.69 146 SER A C 1
ATOM 1140 O O . SER A 1 146 ? 4.901 -17.060 4.165 1.00 76.69 146 SER A O 1
ATOM 1142 N N . SER A 1 147 ? 6.186 -15.973 5.654 1.00 77.88 147 SER A N 1
ATOM 1143 C CA . SER A 1 147 ? 6.082 -17.044 6.645 1.00 77.88 147 SER A CA 1
ATOM 1144 C C . SER A 1 147 ? 4.710 -17.047 7.317 1.00 77.88 147 SER A C 1
ATOM 1146 O O . SER A 1 147 ? 4.038 -16.018 7.452 1.00 77.88 147 SER A O 1
ATOM 1148 N N . THR A 1 148 ? 4.327 -18.224 7.796 1.00 81.50 148 THR A N 1
ATOM 1149 C CA . THR A 1 148 ? 3.148 -18.404 8.636 1.00 81.50 148 THR A CA 1
ATOM 1150 C C . THR A 1 148 ? 3.313 -17.625 9.938 1.00 81.50 148 THR A C 1
ATOM 1152 O O . THR A 1 148 ? 4.356 -17.712 10.588 1.00 81.50 148 THR A O 1
ATOM 1155 N N . HIS A 1 149 ? 2.288 -16.861 10.301 1.00 81.19 149 HIS A N 1
ATOM 1156 C CA . HIS A 1 149 ? 2.174 -16.134 11.563 1.00 81.19 149 HIS A CA 1
ATOM 1157 C C . HIS A 1 149 ? 0.690 -15.963 11.914 1.00 81.19 149 HIS A C 1
ATOM 1159 O O . HIS A 1 149 ? -0.181 -16.244 11.089 1.00 81.19 149 HIS A O 1
ATOM 1165 N N . TYR A 1 150 ? 0.417 -15.514 13.138 1.00 83.81 150 TYR A N 1
ATOM 1166 C CA . TYR A 1 150 ? -0.922 -15.162 13.601 1.00 83.81 150 TYR A CA 1
ATOM 1167 C C . TYR A 1 150 ? -0.921 -13.725 14.106 1.00 83.81 150 TYR A C 1
ATOM 1169 O O . TYR A 1 150 ? 0.060 -13.273 14.699 1.00 83.81 150 TYR A O 1
ATOM 1177 N N . ASP A 1 151 ? -2.032 -13.034 13.891 1.00 84.38 151 ASP A N 1
ATOM 1178 C CA . ASP A 1 151 ? -2.224 -11.664 14.340 1.00 84.38 151 ASP A CA 1
ATOM 1179 C C . ASP A 1 151 ? -3.013 -11.611 15.655 1.00 84.38 151 ASP A C 1
ATOM 1181 O O . ASP A 1 151 ? -3.862 -12.470 15.907 1.00 84.38 151 ASP A O 1
ATOM 1185 N N . PRO A 1 152 ? -2.791 -10.580 16.491 1.00 85.94 152 PRO A N 1
ATOM 1186 C CA . PRO A 1 152 ? -3.581 -10.368 17.704 1.00 85.94 152 PRO A CA 1
ATOM 1187 C C . PRO A 1 152 ? -5.023 -9.913 17.416 1.00 85.94 152 PRO A C 1
ATOM 1189 O O . PRO A 1 152 ? -5.870 -9.955 18.307 1.00 85.94 152 PRO A O 1
ATOM 1192 N N . HIS A 1 153 ? -5.315 -9.472 16.188 1.00 86.44 153 HIS A N 1
ATOM 1193 C CA . HIS A 1 153 ? -6.637 -9.021 15.754 1.00 86.44 153 HIS A CA 1
ATOM 1194 C C . HIS A 1 153 ? -7.243 -9.966 14.711 1.00 86.44 153 HIS A C 1
ATOM 1196 O O . HIS A 1 153 ? -6.533 -10.627 13.956 1.00 86.44 153 HIS A O 1
ATOM 1202 N N . HIS A 1 154 ? -8.576 -9.974 14.615 1.00 90.25 154 HIS A N 1
ATOM 1203 C CA . HIS A 1 154 ? -9.251 -10.542 13.451 1.00 90.25 154 HIS A CA 1
ATOM 1204 C C . HIS A 1 154 ? -8.927 -9.707 12.212 1.00 90.25 154 HIS A C 1
ATOM 1206 O O . HIS A 1 154 ? -9.165 -8.500 12.207 1.00 90.25 154 HIS A O 1
ATOM 1212 N N . ASN A 1 155 ? -8.449 -10.363 11.156 1.00 91.56 155 ASN A N 1
ATOM 1213 C CA . ASN A 1 155 ? -8.029 -9.698 9.932 1.00 91.56 155 ASN A CA 1
ATOM 1214 C C . ASN A 1 155 ? -8.908 -10.074 8.744 1.00 91.56 155 ASN A C 1
ATOM 1216 O O . ASN A 1 155 ? -9.269 -11.235 8.549 1.00 91.56 155 ASN A O 1
ATOM 1220 N N . LEU A 1 156 ? -9.205 -9.072 7.919 1.00 92.44 156 LEU A N 1
ATOM 1221 C CA . LEU A 1 156 ? -9.744 -9.257 6.582 1.00 92.44 156 LEU A CA 1
ATOM 1222 C C . LEU A 1 156 ? -8.646 -8.931 5.574 1.00 92.44 156 LEU A C 1
ATOM 1224 O O . LEU A 1 156 ? -8.182 -7.795 5.503 1.00 92.44 156 LEU A O 1
ATOM 1228 N N . LEU A 1 157 ? -8.262 -9.919 4.770 1.00 92.81 157 LEU A N 1
ATOM 1229 C CA . LEU A 1 157 ? -7.373 -9.701 3.638 1.00 92.81 157 LEU A CA 1
ATOM 1230 C C . LEU A 1 157 ? -8.197 -9.438 2.375 1.00 92.81 157 LEU A C 1
ATOM 1232 O O . LEU A 1 157 ? -8.969 -10.295 1.951 1.00 92.81 157 LEU A O 1
ATOM 1236 N N . CYS A 1 158 ? -7.985 -8.281 1.752 1.00 92.81 158 CYS A N 1
ATOM 1237 C CA . CYS A 1 158 ? -8.558 -7.937 0.454 1.00 92.81 158 CYS A CA 1
ATOM 1238 C C . CYS A 1 158 ? -7.453 -7.939 -0.610 1.00 92.81 158 CYS A C 1
ATOM 1240 O O . CYS A 1 158 ? -6.525 -7.134 -0.541 1.00 92.81 158 CYS A O 1
ATOM 1242 N N . VAL A 1 159 ? -7.536 -8.848 -1.584 1.00 93.44 159 VAL A N 1
ATOM 1243 C CA . VAL A 1 159 ? -6.624 -8.861 -2.737 1.00 93.44 159 VAL A CA 1
ATOM 1244 C C . VAL A 1 159 ? -7.225 -7.979 -3.826 1.00 93.44 159 VAL A C 1
ATOM 1246 O O . VAL A 1 159 ? -8.251 -8.327 -4.402 1.00 93.44 159 VAL A O 1
ATOM 1249 N N . VAL A 1 160 ? -6.597 -6.831 -4.088 1.00 93.69 160 VAL A N 1
ATOM 1250 C CA . VAL A 1 160 ? -7.083 -5.857 -5.082 1.00 93.69 160 VAL A CA 1
ATOM 1251 C C . VAL A 1 160 ? -6.582 -6.180 -6.492 1.00 93.69 160 VAL A C 1
ATOM 1253 O O . VAL A 1 160 ? -7.330 -6.042 -7.456 1.00 93.69 160 VAL A O 1
ATOM 1256 N N . ALA A 1 161 ? -5.332 -6.631 -6.607 1.00 92.44 161 ALA A N 1
ATOM 1257 C CA . ALA A 1 161 ? -4.712 -7.071 -7.851 1.00 92.44 161 ALA A CA 1
ATOM 1258 C C . ALA A 1 161 ? -3.709 -8.203 -7.581 1.00 92.44 161 ALA A C 1
ATOM 1260 O O . ALA A 1 161 ? -3.141 -8.298 -6.490 1.00 92.44 161 ALA A O 1
ATOM 1261 N N . GLY A 1 162 ? -3.491 -9.058 -8.583 1.00 90.25 162 GLY A N 1
ATOM 1262 C CA . GLY A 1 162 ? -2.623 -10.232 -8.475 1.00 90.25 162 GLY A CA 1
ATOM 1263 C C . GLY A 1 162 ? -3.284 -11.417 -7.766 1.00 90.25 162 GLY A C 1
ATOM 1264 O O . GLY A 1 162 ? -4.508 -11.544 -7.730 1.00 90.25 162 GLY A O 1
ATOM 1265 N N . CYS A 1 163 ? -2.466 -12.320 -7.222 1.00 88.88 163 CYS A N 1
ATOM 1266 C CA . CYS A 1 163 ? -2.945 -13.499 -6.504 1.00 88.88 163 CYS A CA 1
ATOM 1267 C C . CYS A 1 163 ? -2.115 -13.761 -5.242 1.00 88.88 163 CYS A C 1
ATOM 1269 O O . CYS A 1 163 ? -0.896 -13.597 -5.240 1.00 88.88 163 CYS A O 1
ATOM 1271 N N . LYS A 1 164 ? -2.778 -14.202 -4.167 1.00 85.94 164 LYS A N 1
ATOM 1272 C CA . LYS A 1 164 ? -2.119 -14.729 -2.966 1.00 85.94 164 LYS A CA 1
ATOM 1273 C C . LYS A 1 164 ? -2.503 -16.192 -2.804 1.00 85.94 164 LYS A C 1
ATOM 1275 O O . LYS A 1 164 ? -3.685 -16.524 -2.838 1.00 85.94 164 LYS A O 1
ATOM 1280 N N . LYS A 1 165 ? -1.500 -17.051 -2.638 1.00 85.88 165 LYS A N 1
ATOM 1281 C CA . LYS A 1 165 ? -1.680 -18.482 -2.372 1.00 85.88 165 LYS A CA 1
ATOM 1282 C C . LYS A 1 165 ? -1.511 -18.726 -0.872 1.00 85.88 165 LYS A C 1
ATOM 1284 O O . LYS A 1 165 ? -0.609 -18.142 -0.269 1.00 85.88 165 LYS A O 1
ATOM 1289 N N . GLY A 1 166 ? -2.428 -19.503 -0.301 1.00 75.06 166 GLY A N 1
ATOM 1290 C CA . GLY A 1 166 ? -2.393 -19.967 1.089 1.00 75.06 166 GLY A CA 1
ATOM 1291 C C . GLY A 1 166 ? -1.743 -21.333 1.208 1.00 75.06 166 GLY A C 1
ATOM 1292 O O . GLY A 1 166 ? -1.724 -22.052 0.184 1.00 75.06 166 GLY A O 1
#

Sequence (166 aa):
SSRWDPLHGGLDYLLEKVGPDVAVEAMMSSTGHVFYGDLRSHERVSIPFSTFMHSCKSYLGGLNAADDSSKDKGIGEEPTCSEEMCSASLENSEQLYLAQVSILNTENKERCSLEVLKEDIQEPIFLKGRPFSSINFWMSRAHMRSSTHYDPHHNLLCVVAGCKKG

Organism: Aegilops tauschii subsp. strangulata (NCBI:txid200361)

pLDDT: mean 79.61, std 19.31, range [26.33, 97.94]

Radius of gyration: 18.52 Å; chains: 1; bounding box: 50×33×54 Å

InterPro domains:
  IPR041667 Cupin-like domain 8 [PF13621] (2-165)